Protein AF-A0A2D5ZP55-F1 (afdb_monomer_lite)

Secondary structure (DSSP, 8-state):
-EEEE-SSEEEEE-EEEETTEEEEPPPEEEEESPPTT-EEEEEEGGGTEEEEEEEETTEEEEEEE-TTS-EEEEEEESSPBPSSSPPEEEEEGGGTEEEEEEEBTTS-EEEEEEETTEEEEEEE-S-----------------------------------------------------

Radius of gyration: 28.06 Å; chains: 1; bounding box: 50×62×76 Å

pLDDT: mean 75.46, std 26.63, range [25.95, 97.88]

Structure (mmCIF, N/CA/C/O backbone):
data_AF-A0A2D5ZP55-F1
#
_entry.id   AF-A0A2D5ZP55-F1
#
loop_
_atom_site.group_PDB
_atom_site.id
_atom_site.type_symbol
_atom_site.label_atom_id
_atom_site.label_alt_id
_atom_site.label_comp_id
_atom_site.label_asym_id
_atom_site.label_entity_id
_atom_site.label_seq_id
_atom_site.pdbx_PDB_ins_code
_atom_site.Cartn_x
_atom_site.Cartn_y
_atom_site.Cartn_z
_atom_site.occupancy
_atom_site.B_iso_or_equiv
_atom_site.auth_seq_id
_atom_site.auth_comp_id
_atom_site.auth_asym_id
_atom_site.auth_atom_id
_atom_site.pdbx_PDB_model_num
ATOM 1 N N . MET A 1 1 ? -9.592 3.172 6.483 1.00 88.38 1 MET A N 1
ATOM 2 C CA . MET A 1 1 ? -8.722 4.323 6.167 1.00 88.38 1 MET A CA 1
ATOM 3 C C . MET A 1 1 ? -9.224 4.983 4.899 1.00 88.38 1 MET A C 1
ATOM 5 O O . MET A 1 1 ? -9.638 4.259 4.001 1.00 88.38 1 MET A O 1
ATOM 9 N N . VAL A 1 2 ? -9.192 6.312 4.825 1.00 92.12 2 VAL A N 1
ATOM 10 C CA . VAL A 1 2 ? -9.385 7.059 3.573 1.00 92.12 2 VAL A CA 1
ATOM 11 C C . VAL A 1 2 ? -8.047 7.670 3.190 1.00 92.12 2 VAL A C 1
ATOM 13 O O . VAL A 1 2 ? -7.370 8.221 4.055 1.00 92.12 2 VAL A O 1
ATOM 16 N N . VAL A 1 3 ? -7.670 7.553 1.918 1.00 93.06 3 VAL A N 1
ATOM 17 C CA . VAL A 1 3 ? -6.449 8.158 1.378 1.00 93.06 3 VAL A CA 1
ATOM 18 C C . VAL A 1 3 ? -6.760 9.020 0.172 1.00 93.06 3 VAL A C 1
ATOM 20 O O . VAL A 1 3 ? -7.735 8.780 -0.541 1.00 93.06 3 VAL A O 1
ATOM 23 N N . TRP A 1 4 ? -5.900 9.995 -0.071 1.00 93.69 4 TRP A N 1
ATOM 24 C CA . TRP A 1 4 ? -5.921 10.827 -1.259 1.00 93.69 4 TRP A CA 1
ATOM 25 C C . TRP A 1 4 ? -4.495 11.242 -1.598 1.00 93.69 4 TRP A C 1
ATOM 27 O O . TRP A 1 4 ? -3.661 11.453 -0.718 1.00 93.69 4 TRP A O 1
ATOM 37 N N . GLY A 1 5 ? -4.216 11.345 -2.892 1.00 91.38 5 GLY A N 1
ATOM 38 C CA . GLY A 1 5 ? -2.929 11.803 -3.392 1.00 91.38 5 GLY A CA 1
ATOM 39 C C . GLY A 1 5 ? -3.098 12.984 -4.330 1.00 91.38 5 GLY A C 1
ATOM 40 O O . GLY A 1 5 ? -4.109 13.086 -5.028 1.00 91.38 5 GLY A O 1
ATOM 41 N N . ASN A 1 6 ? -2.103 13.862 -4.360 1.00 90.38 6 ASN A N 1
ATOM 42 C CA . ASN A 1 6 ? -2.076 15.066 -5.199 1.00 90.38 6 ASN A CA 1
ATOM 43 C C . ASN A 1 6 ? -0.986 15.018 -6.290 1.00 90.38 6 ASN A C 1
ATOM 45 O O . ASN A 1 6 ? -0.794 16.004 -6.992 1.00 90.38 6 ASN A O 1
ATOM 49 N N . GLY A 1 7 ? -0.290 13.885 -6.445 1.00 87.38 7 GLY A N 1
ATOM 50 C CA . GLY A 1 7 ? 0.830 13.738 -7.384 1.00 87.38 7 GLY A CA 1
ATOM 51 C C . GLY A 1 7 ? 2.182 14.219 -6.845 1.00 87.38 7 GLY A C 1
ATOM 52 O O . GLY A 1 7 ? 3.158 14.205 -7.583 1.00 87.38 7 GLY A O 1
ATOM 53 N N . SER A 1 8 ? 2.245 14.637 -5.579 1.00 91.12 8 SER A N 1
ATOM 54 C CA . SER A 1 8 ? 3.494 14.858 -4.840 1.00 91.12 8 SER A CA 1
ATOM 55 C C . SER A 1 8 ? 3.520 14.119 -3.505 1.00 91.12 8 SER A C 1
ATOM 57 O O . SER A 1 8 ? 4.585 13.807 -2.990 1.00 91.12 8 SER A O 1
ATOM 59 N N . GLU A 1 9 ? 2.366 13.797 -2.934 1.00 94.88 9 GLU A N 1
ATOM 60 C CA . GLU A 1 9 ? 2.246 13.002 -1.722 1.00 94.88 9 GLU A CA 1
ATOM 61 C C . GLU A 1 9 ? 0.955 12.186 -1.714 1.00 94.88 9 GLU A C 1
ATOM 63 O O . GLU A 1 9 ? -0.037 12.523 -2.368 1.00 94.88 9 GLU A O 1
ATOM 68 N N . LEU A 1 10 ? 0.994 11.093 -0.957 1.00 95.31 10 LEU A N 1
ATOM 69 C CA . LEU A 1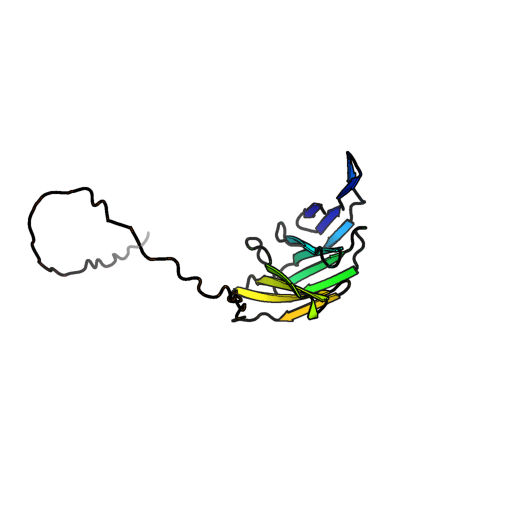 10 ? -0.151 10.298 -0.560 1.00 95.31 10 LEU A CA 1
ATOM 70 C C . LEU A 1 10 ? -0.396 10.541 0.923 1.00 95.31 10 LEU A C 1
ATOM 72 O O . LEU A 1 10 ? 0.447 10.212 1.761 1.00 95.31 10 LEU A O 1
ATOM 76 N N . SER A 1 11 ? -1.565 11.074 1.237 1.00 95.56 11 SER A N 1
ATOM 77 C CA . SER A 1 11 ? -1.994 11.385 2.595 1.00 95.56 11 SER A CA 1
ATOM 78 C C . SER A 1 11 ? -3.246 10.584 2.942 1.00 95.56 11 SER A C 1
ATOM 80 O O . SER A 1 11 ? -3.968 10.110 2.061 1.00 95.56 11 SER A O 1
ATOM 82 N N . GLY A 1 12 ? -3.500 10.383 4.230 1.00 94.69 12 GLY A N 1
ATOM 83 C CA . GLY A 1 12 ? -4.674 9.645 4.673 1.00 94.69 12 GLY A CA 1
ATOM 84 C C . GLY A 1 12 ? -5.068 9.908 6.114 1.00 94.69 12 GLY A C 1
ATOM 85 O O . GLY A 1 12 ? -4.268 10.373 6.924 1.00 94.69 12 GLY A O 1
ATOM 86 N N . SER A 1 13 ? -6.315 9.559 6.419 1.00 93.75 13 SER A N 1
ATOM 87 C CA . SER A 1 13 ? -6.894 9.621 7.760 1.00 93.75 13 SER A CA 1
ATOM 88 C C . SER A 1 13 ? -7.591 8.309 8.098 1.00 93.75 13 SER A C 1
ATOM 90 O O . SER A 1 13 ? -8.290 7.699 7.274 1.00 93.75 13 SER A O 1
ATOM 92 N N . MET A 1 14 ? -7.428 7.874 9.345 1.00 92.06 14 MET A N 1
ATOM 93 C CA . MET A 1 14 ? -8.186 6.752 9.882 1.00 92.06 14 MET A CA 1
ATOM 94 C C . MET A 1 14 ? -9.616 7.188 10.180 1.00 92.06 14 MET A C 1
ATOM 96 O O . MET A 1 14 ? -9.845 8.236 10.773 1.00 92.06 14 MET A O 1
ATOM 100 N N . LEU A 1 15 ? -10.577 6.372 9.754 1.00 91.06 15 LEU A N 1
ATOM 101 C CA . LEU A 1 15 ? -11.976 6.530 10.126 1.00 91.06 15 LEU A CA 1
ATOM 102 C C . LEU A 1 15 ? -12.282 5.477 11.181 1.00 91.06 15 LEU A C 1
ATOM 104 O O . LEU A 1 15 ? -12.164 4.282 10.902 1.00 91.06 15 LEU A O 1
ATOM 108 N N . LEU A 1 16 ? -12.636 5.927 12.378 1.00 87.31 16 LEU A N 1
ATOM 109 C CA . LEU A 1 16 ? -13.015 5.077 13.497 1.00 87.31 16 LEU A CA 1
ATOM 110 C C . LEU A 1 16 ? -14.526 5.170 13.671 1.00 87.31 16 LEU A C 1
ATOM 112 O O . LEU A 1 16 ? -15.075 6.251 13.880 1.00 87.31 16 LEU A O 1
ATOM 116 N N . PHE A 1 17 ? -15.205 4.035 13.557 1.00 87.25 17 PHE A N 1
ATOM 117 C CA . PHE A 1 17 ? -16.637 3.972 13.805 1.00 87.25 17 PHE A CA 1
ATOM 118 C C . PHE A 1 17 ? -16.877 3.871 15.313 1.00 87.25 17 PHE A C 1
ATOM 120 O O . PHE A 1 17 ? -16.330 2.983 15.965 1.00 87.25 17 PHE A O 1
ATOM 127 N N . SER A 1 18 ? -17.676 4.781 15.868 1.00 85.12 18 SER A N 1
ATOM 128 C CA . SER A 1 18 ? -18.016 4.804 17.291 1.00 85.12 18 SER A CA 1
ATOM 129 C C . SER A 1 18 ? -19.522 4.963 17.448 1.00 85.12 18 SER A C 1
ATOM 131 O O . SER A 1 18 ? -20.062 6.052 17.253 1.00 85.12 18 SER A O 1
ATOM 133 N N . GLY A 1 19 ? -20.203 3.857 17.766 1.00 85.00 19 GLY A N 1
ATOM 134 C CA . GLY A 1 19 ? -21.648 3.814 17.991 1.00 85.00 19 GLY A CA 1
ATOM 135 C C . GLY A 1 19 ? -22.457 4.306 16.788 1.00 85.00 19 GLY A C 1
ATOM 136 O O . GLY A 1 19 ? -22.744 3.540 15.875 1.00 85.00 19 GLY A O 1
ATOM 137 N N . THR A 1 20 ? -22.842 5.582 16.811 1.00 88.12 20 THR A N 1
ATOM 138 C CA . THR A 1 20 ? -23.680 6.239 15.796 1.00 88.12 20 THR A CA 1
ATOM 139 C C . THR A 1 20 ? -22.911 7.190 14.874 1.00 88.12 20 THR A C 1
ATOM 141 O O . THR A 1 20 ? -23.518 7.794 13.991 1.00 88.12 20 THR A O 1
ATOM 144 N N . GLY A 1 21 ? -21.597 7.350 15.059 1.00 91.00 21 GLY A N 1
ATOM 145 C CA . GLY A 1 21 ? -20.795 8.335 14.336 1.00 91.00 21 GLY A CA 1
ATOM 146 C C . GLY A 1 21 ? -19.480 7.797 13.780 1.00 91.00 21 GLY A C 1
ATOM 147 O O . GLY A 1 21 ? -19.020 6.703 14.109 1.00 91.00 21 GLY A O 1
ATOM 148 N N . VAL A 1 22 ? -18.855 8.621 12.939 1.00 91.88 22 VAL A N 1
ATOM 149 C CA . VAL A 1 22 ? -17.506 8.399 12.412 1.00 91.88 22 VAL A CA 1
ATOM 150 C C . VAL A 1 22 ? -16.585 9.457 13.003 1.00 91.88 22 VAL A C 1
ATOM 152 O O . VAL A 1 22 ? -16.788 10.651 12.794 1.00 91.88 22 VAL A O 1
ATOM 155 N N . GLN A 1 23 ? -15.563 9.019 13.729 1.00 91.50 23 GLN A N 1
ATOM 156 C CA . GLN A 1 23 ? -14.460 9.869 14.153 1.00 91.50 23 GLN A CA 1
ATOM 157 C C . GLN A 1 23 ? -13.363 9.833 13.092 1.00 91.50 23 GLN A C 1
ATOM 159 O O . GLN A 1 23 ? -12.938 8.762 12.652 1.00 91.50 23 GLN A O 1
ATOM 164 N N . VAL A 1 24 ? -12.907 11.014 12.679 1.00 91.88 24 VAL A N 1
ATOM 165 C CA . VAL A 1 24 ? -11.802 11.170 11.732 1.00 91.88 24 VAL A CA 1
ATOM 166 C C . VAL A 1 24 ? -10.527 11.406 12.534 1.00 91.88 24 VAL A C 1
ATOM 168 O O . VAL A 1 24 ? -10.424 12.382 13.273 1.00 91.88 24 VAL A O 1
ATOM 171 N N . GLY A 1 25 ? -9.570 10.490 12.412 1.00 90.06 25 GLY A N 1
ATOM 172 C CA . GLY A 1 25 ? -8.237 10.640 12.984 1.00 90.06 25 GLY A CA 1
ATOM 173 C C . GLY A 1 25 ? -7.422 11.730 12.277 1.00 90.06 25 GLY A C 1
ATOM 174 O O . GLY A 1 25 ? -7.814 12.207 11.206 1.00 90.06 25 GLY A O 1
ATOM 175 N N . PRO A 1 26 ? -6.265 12.116 12.841 1.00 91.62 26 PRO A N 1
ATOM 176 C CA . PRO A 1 26 ? -5.408 13.123 12.230 1.00 91.62 26 PRO A CA 1
ATOM 177 C C . PRO A 1 26 ? -4.984 12.700 10.821 1.00 91.62 26 PRO A C 1
ATOM 179 O O . PRO A 1 26 ? -4.699 11.527 10.568 1.00 91.62 26 PRO A O 1
ATOM 182 N N . THR A 1 27 ? -4.923 13.673 9.914 1.00 93.75 27 THR A N 1
ATOM 183 C CA . THR A 1 27 ? -4.331 13.482 8.588 1.00 93.75 27 THR A CA 1
ATOM 184 C C . THR A 1 27 ? -2.841 13.236 8.729 1.00 93.75 27 THR A C 1
ATOM 186 O O . THR A 1 27 ? -2.138 13.991 9.401 1.00 93.75 27 THR A O 1
ATOM 189 N N . ARG A 1 28 ? -2.349 12.197 8.058 1.00 92.94 28 ARG A N 1
ATOM 190 C CA . ARG A 1 28 ? -0.932 11.849 8.022 1.00 92.94 28 ARG A CA 1
ATOM 191 C C . ARG A 1 28 ? -0.467 11.708 6.590 1.00 92.94 28 ARG A C 1
ATOM 193 O O . ARG A 1 28 ? -1.167 11.140 5.753 1.00 92.94 28 ARG A O 1
ATOM 200 N N . ARG A 1 29 ? 0.748 12.186 6.339 1.00 94.88 29 ARG A N 1
ATOM 201 C CA . ARG A 1 29 ? 1.476 11.891 5.110 1.00 94.88 29 ARG A CA 1
ATOM 202 C C . ARG A 1 29 ? 1.998 10.461 5.196 1.00 94.88 29 ARG A C 1
ATOM 204 O O . ARG A 1 29 ? 2.716 10.127 6.135 1.00 94.88 29 ARG A O 1
ATOM 211 N N . LEU A 1 30 ? 1.620 9.637 4.228 1.00 95.31 30 LEU A N 1
ATOM 212 C CA . LEU A 1 30 ? 1.979 8.223 4.163 1.00 95.31 30 LEU A CA 1
ATOM 213 C C . LEU A 1 30 ? 3.218 8.023 3.290 1.00 95.31 30 LEU A C 1
ATOM 215 O O . LEU A 1 30 ? 4.178 7.403 3.728 1.00 95.31 30 LEU A O 1
ATOM 219 N N . ILE A 1 31 ? 3.202 8.560 2.068 1.00 95.44 31 ILE A N 1
ATOM 220 C CA . ILE A 1 31 ? 4.268 8.387 1.069 1.00 95.44 31 ILE A CA 1
ATOM 221 C C . ILE A 1 31 ? 4.487 9.728 0.356 1.00 95.44 31 ILE A C 1
ATOM 223 O O . ILE A 1 31 ? 3.512 10.419 0.062 1.00 95.44 31 ILE A O 1
ATOM 227 N N . SER A 1 32 ? 5.738 10.109 0.089 1.00 94.38 32 SER A N 1
ATOM 228 C CA . SER A 1 32 ? 6.083 11.287 -0.721 1.00 94.38 32 SER A CA 1
ATOM 229 C C . SER A 1 32 ? 6.466 10.906 -2.150 1.00 94.38 32 SER A C 1
ATOM 231 O O . SER A 1 32 ? 6.726 9.744 -2.449 1.00 94.38 32 SER A O 1
ATOM 233 N N . ASP A 1 33 ? 6.493 11.908 -3.024 1.00 93.44 33 ASP A N 1
ATOM 234 C CA . ASP A 1 33 ? 6.986 11.848 -4.401 1.00 93.44 33 ASP A CA 1
ATOM 235 C C . ASP A 1 33 ? 6.269 10.790 -5.248 1.00 93.44 33 ASP A C 1
ATOM 237 O O . ASP A 1 33 ? 6.869 10.090 -6.060 1.00 93.44 33 ASP A O 1
ATOM 241 N N . ILE A 1 34 ? 4.959 10.660 -5.030 1.00 93.38 34 ILE A N 1
ATOM 242 C CA . ILE A 1 34 ? 4.153 9.642 -5.693 1.00 93.38 34 ILE A CA 1
ATOM 243 C C . ILE A 1 34 ? 3.655 10.080 -7.064 1.00 93.38 34 ILE A C 1
ATOM 245 O O . ILE A 1 34 ? 3.240 11.219 -7.276 1.00 93.38 34 ILE A O 1
ATOM 249 N N . ASP A 1 35 ? 3.538 9.116 -7.965 1.00 92.44 35 ASP A N 1
ATOM 250 C CA . ASP A 1 35 ? 2.860 9.330 -9.230 1.00 92.44 35 ASP A CA 1
ATOM 251 C C . ASP A 1 35 ? 1.347 9.424 -8.999 1.00 92.44 35 ASP A C 1
ATOM 253 O O . ASP A 1 35 ? 0.720 8.579 -8.346 1.00 92.44 35 ASP A O 1
ATOM 257 N N . GLN A 1 36 ? 0.729 10.454 -9.574 1.00 88.06 36 GLN A N 1
ATOM 258 C CA . GLN A 1 36 ? -0.684 10.735 -9.352 1.00 88.06 36 GLN A CA 1
ATOM 259 C C . GLN A 1 36 ? -1.568 9.535 -9.725 1.00 88.06 36 GLN A C 1
ATOM 261 O O . GLN A 1 36 ? -1.417 8.935 -10.790 1.00 88.06 36 GLN A O 1
ATOM 266 N N . TYR A 1 37 ? -2.518 9.200 -8.847 1.00 86.19 37 TYR A N 1
ATOM 267 C CA . TYR A 1 37 ? -3.505 8.123 -9.022 1.00 86.19 37 TYR A CA 1
ATOM 268 C C . TYR A 1 37 ? -2.949 6.694 -9.128 1.00 86.19 37 TYR A C 1
ATOM 270 O O . TYR A 1 37 ? -3.706 5.786 -9.472 1.00 86.19 37 TYR A O 1
ATOM 278 N N . HIS A 1 38 ? -1.674 6.465 -8.814 1.00 92.06 38 HIS A N 1
ATOM 279 C CA . HIS A 1 38 ? -1.070 5.132 -8.820 1.00 92.06 38 HIS A CA 1
ATOM 280 C C . HIS A 1 38 ? -0.879 4.619 -7.395 1.00 92.06 38 HIS A C 1
ATOM 282 O O . HIS A 1 38 ? 0.251 4.467 -6.944 1.00 92.06 38 HIS A O 1
ATOM 288 N N . TYR A 1 39 ? -1.975 4.348 -6.683 1.00 93.94 39 TYR A N 1
ATOM 289 C CA . TYR A 1 39 ? -1.907 3.796 -5.332 1.00 93.94 39 TYR A CA 1
ATOM 290 C C . TYR A 1 39 ? -3.030 2.802 -5.032 1.00 93.94 39 TYR A C 1
ATOM 292 O O . TYR A 1 39 ? -4.126 2.880 -5.587 1.00 93.94 39 TYR A O 1
ATOM 300 N N . HIS A 1 40 ? -2.754 1.893 -4.099 1.00 94.62 40 HIS A N 1
ATOM 301 C CA . HIS A 1 40 ? -3.699 0.927 -3.548 1.00 94.62 40 HIS A CA 1
ATOM 302 C C . HIS A 1 40 ? -3.660 0.971 -2.026 1.00 94.62 40 HIS A C 1
ATOM 304 O O . HIS A 1 40 ? -2.598 1.145 -1.431 1.00 94.62 40 HIS A O 1
ATOM 310 N N . VAL A 1 41 ? -4.821 0.775 -1.401 1.00 94.50 41 VAL A N 1
ATOM 311 C CA . VAL A 1 41 ? -4.956 0.671 0.056 1.00 94.50 41 VAL A CA 1
ATOM 312 C C . VAL A 1 41 ? -5.748 -0.570 0.394 1.00 94.50 41 VAL A C 1
ATOM 314 O O . VAL A 1 41 ? -6.836 -0.789 -0.137 1.00 94.50 41 VAL A O 1
ATOM 317 N N . ILE A 1 42 ? -5.187 -1.383 1.277 1.00 95.62 42 ILE A N 1
ATOM 318 C CA . ILE A 1 42 ? -5.721 -2.681 1.661 1.00 95.62 42 ILE A CA 1
ATOM 319 C C . ILE A 1 42 ? -5.765 -2.744 3.183 1.00 95.62 42 ILE A C 1
ATOM 321 O O . ILE A 1 42 ? -4.806 -2.380 3.856 1.00 95.62 42 ILE A O 1
ATOM 325 N N . TRP A 1 43 ? -6.877 -3.219 3.732 1.00 95.12 43 TRP A N 1
ATOM 326 C CA . TRP A 1 43 ? -6.962 -3.574 5.143 1.00 95.12 43 TRP A CA 1
ATOM 327 C C . TRP A 1 43 ? -6.595 -5.050 5.322 1.00 95.12 43 TRP A C 1
ATOM 329 O O . TRP A 1 43 ? -7.210 -5.920 4.708 1.00 95.12 43 TRP A O 1
ATOM 339 N N . LEU A 1 44 ? -5.589 -5.320 6.147 1.00 96.94 44 LEU A N 1
ATOM 340 C CA . LEU A 1 44 ? -5.095 -6.646 6.500 1.00 96.94 44 LEU A CA 1
ATOM 341 C C . LEU A 1 44 ? -5.681 -7.021 7.864 1.00 96.94 44 LEU A C 1
ATOM 343 O O . LEU A 1 44 ? -5.151 -6.630 8.904 1.00 96.94 44 LEU A O 1
ATOM 347 N N . ALA A 1 45 ? -6.822 -7.715 7.855 1.00 95.38 45 ALA A N 1
ATOM 348 C CA . ALA A 1 45 ? -7.649 -7.901 9.046 1.00 95.38 45 ALA A CA 1
ATOM 349 C C . ALA A 1 45 ? -6.962 -8.739 10.133 1.00 95.38 45 ALA A C 1
ATOM 351 O O . ALA A 1 45 ? -7.018 -8.370 11.300 1.00 95.38 45 ALA A O 1
ATOM 352 N N . GLU A 1 46 ? -6.265 -9.802 9.742 1.00 97.44 46 GLU A N 1
ATOM 353 C CA . GLU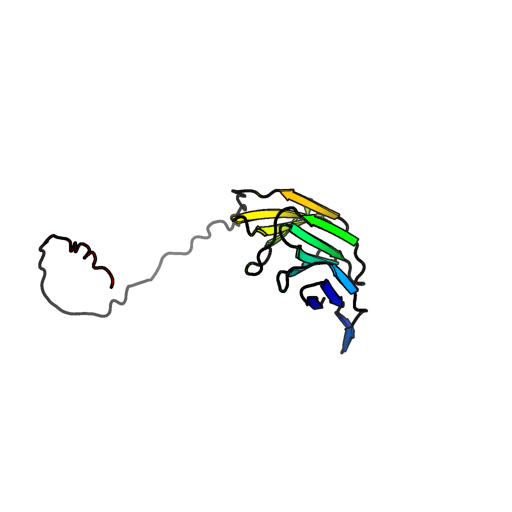 A 1 46 ? -5.633 -10.777 10.633 1.00 97.44 46 GLU A CA 1
ATOM 354 C C . GLU A 1 46 ? -4.472 -10.195 11.452 1.00 97.44 46 GLU A C 1
ATOM 356 O O . GLU A 1 46 ? -4.182 -10.697 12.532 1.00 97.44 46 GLU A O 1
ATOM 361 N N . ILE A 1 47 ? -3.846 -9.111 10.979 1.00 96.94 47 ILE A N 1
ATOM 362 C CA . ILE A 1 47 ? -2.811 -8.366 11.722 1.00 96.94 47 ILE A CA 1
ATOM 363 C C . ILE A 1 47 ? -3.272 -6.959 12.124 1.00 96.94 47 ILE A C 1
ATOM 365 O O . ILE A 1 47 ? -2.506 -6.181 12.685 1.00 96.94 47 ILE A O 1
ATOM 369 N N . GLU A 1 48 ? -4.524 -6.612 11.826 1.00 95.06 48 GLU A N 1
ATOM 370 C CA . GLU A 1 48 ? -5.119 -5.305 12.100 1.00 95.06 48 GLU A CA 1
ATOM 371 C C . GLU A 1 48 ? -4.269 -4.125 11.595 1.00 95.06 48 GLU A C 1
ATOM 373 O O . GLU A 1 48 ? -4.030 -3.150 12.316 1.00 95.06 48 GLU A O 1
ATOM 378 N N . ARG A 1 49 ? -3.792 -4.219 10.349 1.00 96.00 49 ARG A N 1
ATOM 379 C CA . 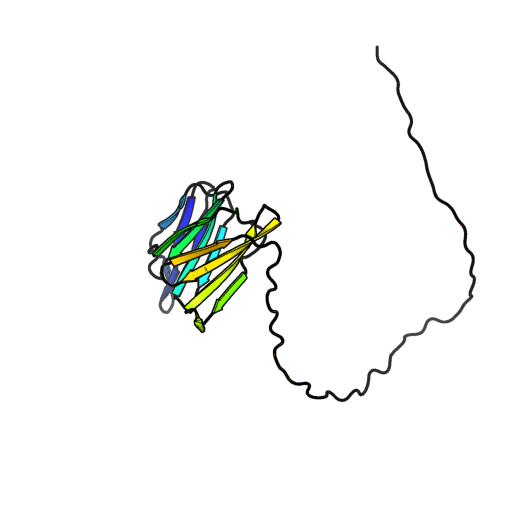ARG A 1 49 ? -2.971 -3.183 9.705 1.00 96.00 49 ARG A CA 1
ATOM 380 C C . ARG A 1 49 ? -3.590 -2.699 8.405 1.00 96.00 49 ARG A C 1
ATOM 382 O O . ARG A 1 49 ? -4.227 -3.465 7.687 1.00 96.00 49 ARG A O 1
ATOM 389 N N . TYR A 1 50 ? -3.347 -1.443 8.050 1.00 95.56 50 TYR A N 1
ATOM 390 C CA . TYR A 1 50 ? -3.505 -0.996 6.672 1.00 95.56 50 TYR A CA 1
ATOM 391 C C . TYR A 1 50 ? -2.180 -1.153 5.931 1.00 95.56 50 TYR A C 1
ATOM 393 O O . TYR A 1 50 ? -1.117 -0.828 6.453 1.00 95.56 50 TYR A O 1
ATOM 401 N N . PHE A 1 51 ? -2.258 -1.619 4.694 1.00 97.12 51 PHE A N 1
ATOM 402 C CA . PHE A 1 51 ? -1.150 -1.704 3.762 1.00 97.12 51 PHE A CA 1
ATOM 403 C C . PHE A 1 51 ? -1.435 -0.778 2.584 1.00 97.12 51 PHE A C 1
ATOM 405 O O . PHE A 1 51 ? -2.474 -0.880 1.929 1.00 97.12 51 PHE A O 1
ATOM 412 N N . VAL A 1 52 ? -0.524 0.154 2.345 1.00 96.56 52 VAL A N 1
ATOM 413 C CA . VAL A 1 52 ? -0.593 1.149 1.279 1.00 96.56 52 VAL A CA 1
ATOM 414 C C . VAL A 1 52 ? 0.575 0.903 0.350 1.00 96.56 52 VAL A C 1
ATOM 416 O O . VAL A 1 52 ? 1.691 0.679 0.808 1.00 96.56 52 VAL A O 1
ATOM 419 N N . MET A 1 53 ? 0.321 0.967 -0.949 1.00 95.81 53 MET A N 1
ATOM 420 C CA . MET A 1 53 ? 1.352 0.865 -1.970 1.00 95.81 53 MET A CA 1
ATOM 421 C C . MET A 1 53 ? 1.124 1.954 -3.009 1.00 95.81 53 MET A C 1
ATOM 423 O O . MET A 1 53 ? -0.006 2.114 -3.466 1.00 95.81 53 MET A O 1
ATOM 427 N N . SER A 1 54 ? 2.168 2.688 -3.379 1.00 95.56 54 SER A N 1
ATOM 428 C CA . SER A 1 54 ? 2.112 3.760 -4.374 1.00 95.56 54 SER A CA 1
ATOM 429 C C . SER A 1 54 ? 3.268 3.663 -5.360 1.00 95.56 54 SER A C 1
ATOM 431 O O . SER A 1 54 ? 4.347 3.209 -4.995 1.00 95.56 54 SER A O 1
ATOM 433 N N . ARG A 1 55 ? 3.070 4.093 -6.609 1.00 94.50 55 ARG A N 1
ATOM 434 C CA . ARG A 1 55 ? 4.168 4.221 -7.575 1.00 94.50 55 ARG A CA 1
ATOM 435 C C . ARG A 1 55 ? 4.978 5.479 -7.273 1.00 94.50 55 ARG A C 1
ATOM 437 O O . ARG A 1 55 ? 4.392 6.511 -6.948 1.00 94.50 55 ARG A O 1
ATOM 444 N N . GLN A 1 56 ? 6.291 5.376 -7.437 1.00 93.81 56 GLN A N 1
ATOM 445 C CA . GLN A 1 56 ? 7.238 6.487 -7.399 1.00 93.81 56 GLN A CA 1
ATOM 446 C C . GLN A 1 56 ? 8.193 6.320 -8.588 1.00 93.81 56 GLN A C 1
ATOM 448 O O . GLN A 1 56 ? 9.154 5.555 -8.533 1.00 93.81 56 GLN A O 1
ATOM 453 N N . GLY A 1 57 ? 7.885 6.951 -9.724 1.00 91.62 57 GLY A N 1
ATOM 454 C CA . GLY A 1 57 ? 8.627 6.754 -10.971 1.00 91.62 57 GLY A CA 1
ATOM 455 C C . GLY A 1 57 ? 8.728 5.276 -11.384 1.00 91.62 57 GLY A C 1
ATOM 456 O O . GLY A 1 57 ? 7.727 4.635 -11.712 1.00 91.62 57 GLY A O 1
ATOM 457 N N . PHE A 1 58 ? 9.950 4.731 -11.373 1.00 92.81 58 PHE A N 1
ATOM 458 C CA . PHE A 1 58 ? 10.242 3.335 -11.736 1.00 92.81 58 PHE A CA 1
ATOM 459 C C . PHE A 1 58 ? 10.262 2.363 -10.545 1.00 92.81 58 PHE A C 1
ATOM 461 O O . PHE A 1 58 ? 10.624 1.203 -10.720 1.00 92.81 58 PHE A O 1
ATOM 468 N N . SER A 1 59 ? 9.864 2.801 -9.353 1.00 93.69 59 SER A N 1
ATOM 469 C CA . SER A 1 59 ? 9.737 1.965 -8.159 1.00 93.69 59 SER A CA 1
ATOM 470 C C . SER A 1 59 ? 8.311 2.011 -7.600 1.00 93.69 59 SER A C 1
ATOM 472 O O . SER A 1 59 ? 7.396 2.645 -8.142 1.00 93.69 59 SER A O 1
ATOM 474 N N . SER A 1 60 ? 8.075 1.267 -6.524 1.00 94.94 60 SER A N 1
ATOM 475 C CA . SER A 1 60 ? 6.888 1.436 -5.687 1.00 94.94 60 SER A CA 1
ATOM 476 C C . SER A 1 60 ? 7.280 1.582 -4.237 1.00 94.94 60 SER A C 1
ATOM 478 O O . SER A 1 60 ? 8.151 0.874 -3.759 1.00 94.94 60 SER A O 1
ATOM 480 N N . GLU A 1 61 ? 6.592 2.456 -3.529 1.00 96.44 61 GLU A N 1
ATOM 481 C CA . GLU A 1 61 ? 6.723 2.605 -2.091 1.00 96.44 61 GLU A CA 1
ATOM 482 C C . GLU A 1 61 ? 5.574 1.907 -1.392 1.00 96.44 61 GLU A C 1
ATOM 484 O O . GLU A 1 61 ? 4.433 1.919 -1.860 1.00 96.44 61 GLU A O 1
ATOM 489 N N . THR A 1 62 ? 5.880 1.303 -0.252 1.00 97.06 62 THR A N 1
ATOM 490 C CA . THR A 1 62 ? 4.896 0.639 0.595 1.00 97.06 62 THR A CA 1
ATOM 491 C C . THR A 1 62 ? 4.965 1.141 2.017 1.00 97.06 62 THR A C 1
ATOM 493 O O . THR A 1 62 ? 6.041 1.432 2.536 1.00 97.06 62 THR A O 1
ATOM 496 N N . VAL A 1 63 ? 3.802 1.203 2.656 1.00 97.44 63 VAL A N 1
ATOM 497 C CA . VAL A 1 63 ? 3.639 1.568 4.059 1.00 97.44 63 VAL A CA 1
ATOM 498 C C . VAL A 1 63 ? 2.665 0.601 4.705 1.00 97.44 63 VAL A C 1
ATOM 500 O O . VAL A 1 63 ? 1.574 0.357 4.193 1.00 97.44 63 VAL A O 1
ATOM 503 N N . LEU A 1 64 ? 3.060 0.078 5.856 1.00 97.62 64 LEU A N 1
ATOM 504 C CA . LEU A 1 64 ? 2.219 -0.672 6.766 1.00 97.62 64 LEU A CA 1
ATOM 505 C C . LEU A 1 64 ? 1.991 0.190 8.001 1.00 97.62 64 LEU A C 1
ATOM 507 O O . LEU A 1 64 ? 2.956 0.634 8.624 1.00 97.62 64 LEU A O 1
ATOM 511 N N . GLY A 1 65 ? 0.738 0.418 8.369 1.00 95.50 65 GLY A N 1
ATOM 512 C CA . GLY A 1 65 ? 0.418 1.125 9.601 1.00 95.50 65 GLY A CA 1
ATOM 513 C C . GLY A 1 65 ? -0.739 0.506 10.361 1.00 95.50 65 GLY A C 1
ATOM 514 O O . GLY A 1 65 ? -1.429 -0.389 9.872 1.00 95.50 65 GLY A O 1
ATOM 515 N N . ASP A 1 66 ? -0.902 0.943 11.600 1.00 93.31 66 ASP A N 1
ATOM 516 C CA . ASP A 1 66 ? -1.848 0.366 12.549 1.00 93.31 66 ASP A CA 1
ATOM 517 C C . ASP A 1 66 ? -3.215 1.067 12.570 1.00 93.31 66 ASP A C 1
ATOM 519 O O . ASP A 1 66 ? -3.525 1.951 11.770 1.00 93.31 66 ASP A O 1
ATOM 523 N N . ARG A 1 67 ? -4.078 0.655 13.505 1.00 90.50 67 ARG A N 1
ATOM 524 C CA . ARG A 1 67 ? -5.413 1.243 13.690 1.00 90.50 67 ARG A CA 1
ATOM 525 C C . ARG A 1 67 ? -5.382 2.704 14.135 1.00 90.50 67 ARG A C 1
ATOM 527 O O . ARG A 1 67 ? -6.370 3.410 13.942 1.00 90.50 67 ARG A O 1
ATOM 534 N N . GLN A 1 68 ? -4.280 3.145 14.728 1.00 88.75 68 GLN A N 1
ATOM 535 C CA . GLN A 1 68 ? -4.073 4.497 15.233 1.00 88.75 68 GLN A CA 1
ATOM 536 C C . GLN A 1 68 ? -3.493 5.429 14.155 1.00 88.75 68 GLN A C 1
ATOM 538 O O . GLN A 1 68 ? -3.434 6.643 14.358 1.00 88.75 68 GLN A O 1
ATOM 543 N N . GLY A 1 69 ? -3.126 4.888 12.988 1.00 87.75 69 GLY A N 1
ATOM 544 C CA . GLY A 1 69 ? -2.499 5.647 11.910 1.00 87.75 69 GLY A CA 1
ATOM 545 C C . GLY A 1 69 ? -0.981 5.759 12.054 1.00 87.75 69 GLY A C 1
ATOM 546 O O . GLY A 1 69 ? -0.371 6.540 11.326 1.00 87.75 69 GLY A O 1
ATOM 547 N N . GLU A 1 70 ? -0.364 5.031 12.986 1.00 91.94 70 GLU A N 1
ATOM 548 C CA . GLU A 1 70 ? 1.090 5.008 13.114 1.00 91.94 70 GLU A CA 1
ATOM 549 C C . GLU A 1 70 ? 1.701 4.059 12.088 1.00 91.94 70 GLU A C 1
ATOM 551 O O . GLU A 1 70 ? 1.221 2.943 11.870 1.00 91.94 70 GLU A O 1
ATOM 556 N N . ILE A 1 71 ? 2.788 4.507 11.460 1.00 95.06 71 ILE A N 1
ATOM 557 C CA . ILE A 1 71 ? 3.539 3.708 10.496 1.00 95.06 71 ILE A CA 1
ATOM 558 C C . ILE A 1 71 ? 4.399 2.709 11.268 1.00 95.06 71 ILE A C 1
ATOM 560 O O . ILE A 1 71 ? 5.231 3.086 12.090 1.00 95.06 71 ILE A O 1
ATOM 564 N N . ARG A 1 72 ? 4.198 1.426 10.979 1.00 96.69 72 ARG A N 1
ATOM 565 C CA . ARG A 1 72 ? 4.932 0.3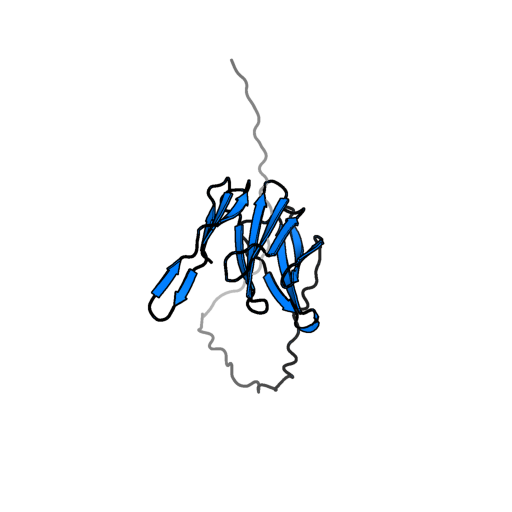05 11.574 1.00 96.69 72 ARG A CA 1
ATOM 566 C C . ARG A 1 72 ? 6.092 -0.147 10.704 1.00 96.69 72 ARG A C 1
ATOM 568 O O . ARG A 1 72 ? 7.155 -0.462 11.221 1.00 96.69 72 ARG A O 1
ATOM 575 N N . ALA A 1 73 ? 5.902 -0.136 9.389 1.00 97.31 73 ALA A N 1
ATOM 576 C CA . ALA A 1 73 ? 6.953 -0.452 8.435 1.00 97.31 73 ALA A CA 1
ATOM 577 C C . ALA A 1 73 ? 6.768 0.332 7.139 1.00 97.31 73 ALA A C 1
ATOM 579 O O . ALA A 1 73 ? 5.647 0.650 6.741 1.00 97.31 73 ALA A O 1
ATOM 580 N N . SER A 1 74 ? 7.870 0.587 6.447 1.00 96.81 74 SER A N 1
ATOM 581 C CA . SER A 1 74 ? 7.866 1.082 5.076 1.00 96.81 74 SER A CA 1
ATOM 582 C C . SER A 1 74 ? 8.957 0.397 4.267 1.00 96.81 74 SER A C 1
ATOM 584 O O . SER A 1 74 ? 9.942 -0.104 4.822 1.00 96.81 74 SER A O 1
ATOM 586 N N . ARG A 1 75 ? 8.763 0.316 2.951 1.00 96.06 75 ARG A N 1
ATOM 587 C CA . ARG A 1 75 ? 9.752 -0.276 2.050 1.00 96.06 75 ARG A CA 1
ATOM 588 C C . ARG A 1 75 ? 9.577 0.200 0.610 1.00 96.06 75 ARG A C 1
ATOM 590 O O . ARG A 1 75 ? 8.480 0.101 0.059 1.00 96.06 75 ARG A O 1
ATOM 597 N N . SER A 1 76 ? 10.709 0.547 0.002 1.00 95.31 76 SER A N 1
ATOM 598 C CA . SER A 1 76 ? 10.852 0.720 -1.441 1.00 95.31 76 SER A CA 1
ATOM 599 C C . SER A 1 76 ? 10.956 -0.628 -2.153 1.00 95.31 76 SER A C 1
ATOM 601 O O . SER A 1 76 ? 11.672 -1.533 -1.710 1.00 95.31 76 SER A O 1
ATOM 603 N N . LEU A 1 77 ? 10.241 -0.765 -3.262 1.00 93.56 77 LEU A N 1
ATOM 604 C CA . LEU A 1 77 ? 10.156 -1.953 -4.100 1.00 93.56 77 LEU A CA 1
ATOM 605 C C . LEU A 1 77 ? 10.678 -1.633 -5.503 1.00 93.56 77 LEU A C 1
ATOM 607 O O . LEU A 1 77 ? 10.309 -0.609 -6.078 1.00 93.56 77 LEU A O 1
ATOM 611 N N . PRO A 1 78 ? 11.471 -2.527 -6.115 1.00 92.00 78 PRO A N 1
ATOM 612 C CA . PRO A 1 78 ? 12.159 -2.239 -7.373 1.00 92.00 78 PRO A CA 1
ATOM 613 C C . PRO A 1 78 ? 11.240 -2.236 -8.602 1.00 92.00 78 PRO A C 1
ATOM 615 O O . PRO A 1 78 ? 11.707 -1.955 -9.703 1.00 92.00 78 PRO A O 1
ATOM 618 N N . HIS A 1 79 ? 9.963 -2.603 -8.454 1.00 91.50 79 HIS A N 1
ATOM 619 C CA . HIS A 1 79 ? 9.039 -2.709 -9.578 1.00 91.50 79 HIS A CA 1
ATOM 620 C C . HIS A 1 79 ? 7.817 -1.816 -9.387 1.00 91.50 79 HIS A C 1
ATOM 622 O O . HIS A 1 79 ? 7.121 -1.950 -8.373 1.00 91.50 79 HIS A O 1
ATOM 628 N N . PRO A 1 80 ? 7.525 -0.948 -10.370 1.00 92.25 80 PRO A N 1
ATOM 629 C CA . PRO A 1 80 ? 6.437 0.003 -10.280 1.00 92.25 80 PRO A CA 1
ATOM 630 C C . PRO A 1 80 ? 5.095 -0.711 -10.457 1.00 92.25 80 PRO A C 1
ATOM 632 O O . PRO A 1 80 ? 4.897 -1.460 -11.419 1.00 92.25 80 PRO A O 1
ATOM 635 N N . LEU A 1 81 ? 4.166 -0.463 -9.538 1.00 92.19 81 LEU A N 1
ATOM 636 C CA . LEU A 1 81 ? 2.793 -0.935 -9.624 1.00 92.19 81 LEU A CA 1
ATOM 637 C C . LEU A 1 81 ? 2.061 -0.281 -10.799 1.00 92.19 81 LEU A C 1
ATOM 639 O O . LEU A 1 81 ? 2.365 0.846 -11.208 1.00 92.19 81 LEU A O 1
ATOM 643 N N . ILE A 1 82 ? 1.046 -0.977 -11.301 1.00 91.62 82 ILE A N 1
ATOM 644 C CA . ILE A 1 82 ? 0.111 -0.434 -12.290 1.00 91.62 82 ILE A CA 1
ATOM 645 C C . ILE A 1 82 ? -1.175 0.040 -11.610 1.00 91.62 82 ILE A C 1
ATOM 647 O O . ILE A 1 82 ? -1.602 -0.508 -10.589 1.00 91.62 82 ILE A O 1
ATOM 651 N N . ARG A 1 83 ? -1.806 1.071 -12.171 1.00 88.94 83 ARG A N 1
ATOM 652 C CA . ARG A 1 83 ? -3.013 1.676 -11.593 1.00 88.94 83 ARG A CA 1
ATOM 653 C C . ARG A 1 83 ? -4.234 0.771 -11.744 1.00 88.94 83 ARG A C 1
ATOM 655 O O . ARG A 1 83 ? -5.106 0.743 -10.883 1.00 88.94 83 ARG A O 1
ATOM 662 N N . GLU A 1 84 ? -4.305 0.059 -12.857 1.00 85.50 84 GLU A N 1
ATOM 663 C CA . GLU A 1 84 ? -5.509 -0.591 -13.368 1.00 85.50 84 GLU A CA 1
ATOM 664 C C . GLU A 1 84 ? -5.850 -1.883 -12.624 1.00 85.50 84 GLU A C 1
ATOM 666 O O . GLU A 1 84 ? -7.001 -2.317 -12.626 1.00 85.50 84 GLU A O 1
ATOM 671 N N . ALA A 1 85 ? -4.863 -2.503 -11.980 1.00 84.25 85 ALA A N 1
ATOM 672 C CA . ALA A 1 85 ? -5.019 -3.808 -11.368 1.00 84.25 85 ALA A CA 1
ATOM 673 C C . ALA A 1 85 ? -4.810 -3.747 -9.860 1.00 84.25 85 ALA A C 1
ATOM 675 O O . ALA A 1 85 ? -3.843 -3.179 -9.356 1.00 84.25 85 ALA A O 1
ATOM 676 N N . ARG A 1 86 ? -5.737 -4.380 -9.142 1.00 90.12 86 ARG A N 1
ATOM 677 C CA . ARG A 1 86 ? -5.683 -4.499 -7.688 1.00 90.12 86 ARG A CA 1
ATOM 678 C C . ARG A 1 86 ? -4.706 -5.606 -7.282 1.00 90.12 86 ARG A C 1
ATOM 680 O O . ARG A 1 86 ? -4.704 -6.657 -7.928 1.00 90.12 86 ARG A O 1
ATOM 687 N N . PRO A 1 87 ? -3.934 -5.428 -6.199 1.00 94.19 87 PRO A N 1
ATOM 688 C CA . PRO A 1 87 ? -3.129 -6.507 -5.647 1.00 94.19 87 PRO A CA 1
ATOM 689 C C . PRO A 1 87 ? -4.003 -7.675 -5.175 1.00 94.19 87 PRO A C 1
ATOM 691 O O . PRO A 1 87 ? -5.062 -7.473 -4.577 1.00 94.19 87 PRO A O 1
ATOM 694 N N . ALA A 1 88 ? -3.540 -8.900 -5.405 1.00 95.50 88 ALA A N 1
ATOM 695 C CA . ALA A 1 88 ? -4.111 -10.101 -4.815 1.00 95.50 88 ALA A CA 1
ATOM 696 C C . ALA A 1 88 ? -3.491 -10.330 -3.434 1.00 95.50 88 ALA A C 1
ATOM 698 O O . ALA A 1 88 ? -2.271 -10.287 -3.283 1.00 95.50 88 ALA A O 1
ATOM 699 N N . VAL A 1 89 ? -4.325 -10.585 -2.427 1.00 96.62 89 VAL A N 1
ATOM 700 C CA . VAL A 1 89 ? -3.898 -10.679 -1.027 1.00 96.62 89 VAL A CA 1
ATOM 701 C C . VAL A 1 89 ? -4.468 -11.941 -0.399 1.00 96.62 89 VAL A C 1
ATOM 703 O O . VAL A 1 89 ? -5.659 -12.216 -0.534 1.00 96.62 89 VAL A O 1
ATOM 706 N N . ARG A 1 90 ? -3.623 -12.722 0.282 1.00 97.19 90 ARG A N 1
ATOM 707 C CA . ARG A 1 90 ? -4.040 -13.952 0.966 1.00 97.19 90 ARG A CA 1
ATOM 708 C C . ARG A 1 90 ? -3.302 -14.146 2.284 1.00 97.19 90 ARG A C 1
ATOM 710 O O . ARG A 1 90 ? -2.073 -14.183 2.297 1.00 97.19 90 ARG A O 1
ATOM 717 N N . TRP A 1 91 ? -4.057 -14.357 3.359 1.00 97.69 91 TRP A N 1
ATOM 718 C CA . TRP A 1 91 ? -3.523 -14.770 4.654 1.00 97.69 91 TRP A CA 1
ATOM 719 C C . TRP A 1 91 ? -2.953 -16.196 4.611 1.00 97.69 91 TRP A C 1
ATOM 721 O O . TRP A 1 91 ? -3.509 -17.096 3.969 1.00 97.69 91 TRP A O 1
ATOM 731 N N . ARG A 1 92 ? -1.826 -16.404 5.293 1.00 96.50 92 ARG A N 1
ATOM 732 C CA . ARG A 1 92 ? -1.165 -17.698 5.489 1.00 96.50 92 ARG A CA 1
ATOM 733 C C . ARG A 1 92 ? -0.986 -17.927 6.985 1.00 96.50 92 ARG A C 1
ATOM 735 O O . ARG A 1 92 ? -0.003 -17.465 7.554 1.00 96.50 92 ARG A O 1
ATOM 742 N N . ALA A 1 93 ? -1.915 -18.669 7.589 1.00 94.94 93 ALA A N 1
ATOM 743 C CA . ALA A 1 93 ? -1.927 -18.923 9.029 1.00 94.94 93 ALA A CA 1
ATOM 744 C C . ALA A 1 93 ? -0.619 -19.554 9.536 1.00 94.94 93 ALA A C 1
ATOM 746 O O . ALA A 1 93 ? -0.095 -19.109 10.545 1.00 94.94 93 ALA A O 1
ATOM 747 N N . GLU A 1 94 ? -0.038 -20.514 8.801 1.00 95.19 94 GLU A N 1
ATOM 748 C CA . GLU A 1 94 ? 1.212 -21.179 9.219 1.00 95.19 94 GLU A CA 1
ATOM 749 C C . GLU A 1 94 ? 2.413 -20.227 9.319 1.00 95.19 94 GLU A C 1
ATOM 751 O O . GLU A 1 94 ? 3.377 -20.508 10.022 1.00 95.19 94 GLU A O 1
ATOM 756 N N . ALA A 1 95 ? 2.380 -19.135 8.557 1.00 92.25 95 ALA A N 1
ATOM 757 C CA . ALA A 1 95 ? 3.468 -18.171 8.458 1.00 92.25 95 ALA A CA 1
ATOM 758 C C . ALA A 1 95 ? 3.138 -16.846 9.157 1.00 92.25 95 ALA A C 1
ATOM 760 O O . ALA A 1 95 ? 3.933 -15.914 9.035 1.00 92.25 95 ALA A O 1
ATOM 761 N N . GLU A 1 96 ? 1.956 -16.749 9.777 1.00 96.56 96 GLU A N 1
ATOM 762 C CA . GLU A 1 96 ? 1.391 -15.535 10.376 1.00 96.56 96 GLU A CA 1
ATOM 763 C C . GLU A 1 96 ? 1.600 -14.282 9.510 1.00 96.56 96 GLU A C 1
ATOM 765 O O . GLU A 1 96 ? 1.976 -13.207 9.976 1.00 96.56 96 GLU A O 1
ATOM 770 N N . ALA A 1 97 ? 1.386 -14.437 8.201 1.00 97.38 97 ALA A N 1
ATOM 771 C CA . ALA A 1 97 ? 1.680 -13.392 7.234 1.00 97.38 97 ALA A CA 1
ATOM 772 C C . ALA A 1 97 ? 0.717 -13.394 6.049 1.00 97.38 97 ALA A C 1
ATOM 774 O O . ALA A 1 97 ? 0.177 -14.424 5.636 1.00 97.38 97 ALA A O 1
ATOM 775 N N . PHE A 1 98 ? 0.577 -12.233 5.421 1.00 97.88 98 PHE A N 1
ATOM 776 C CA . PHE A 1 98 ? -0.068 -12.103 4.124 1.00 97.88 98 PHE A CA 1
ATOM 777 C C . PHE A 1 98 ? 0.929 -12.325 2.999 1.00 97.88 98 PHE A C 1
ATOM 779 O O . PHE A 1 98 ? 2.036 -11.796 3.025 1.00 97.88 98 PHE A O 1
ATOM 786 N N . LYS A 1 99 ? 0.505 -13.044 1.961 1.00 97.31 99 LYS A N 1
ATOM 787 C CA . LYS A 1 99 ? 1.121 -12.963 0.637 1.00 97.31 99 LYS A CA 1
ATOM 788 C C . LYS A 1 99 ? 0.376 -11.919 -0.178 1.00 97.31 99 LYS A C 1
ATOM 790 O O . LYS A 1 99 ? -0.840 -12.027 -0.335 1.00 97.31 99 LYS A O 1
ATOM 795 N N . VAL A 1 100 ? 1.109 -10.941 -0.694 1.00 96.25 100 VAL A N 1
ATOM 796 C CA . VAL A 1 100 ? 0.589 -9.905 -1.588 1.00 96.25 100 VAL A CA 1
ATOM 797 C C . VAL A 1 100 ? 1.264 -10.069 -2.941 1.00 96.25 100 VAL A C 1
ATOM 799 O O . VAL A 1 100 ? 2.487 -10.135 -3.020 1.00 96.25 100 VAL A O 1
ATOM 802 N N . ALA A 1 101 ? 0.468 -10.153 -3.998 1.00 95.06 101 ALA A N 1
ATOM 803 C CA . ALA A 1 101 ? 0.933 -10.204 -5.374 1.00 95.06 101 ALA A CA 1
ATOM 804 C C . ALA A 1 101 ? 0.375 -9.004 -6.131 1.00 95.06 101 ALA A C 1
ATOM 806 O O . ALA A 1 101 ? -0.823 -8.734 -6.038 1.00 95.06 101 ALA A O 1
ATOM 807 N N . TYR A 1 102 ? 1.204 -8.297 -6.892 1.00 93.50 102 TYR A N 1
ATOM 808 C CA . TYR A 1 102 ? 0.730 -7.193 -7.721 1.00 93.50 102 TYR A CA 1
ATOM 809 C C . TYR A 1 102 ? 1.388 -7.201 -9.103 1.00 93.50 102 TYR A C 1
ATOM 811 O O . TYR A 1 102 ? 2.574 -7.517 -9.223 1.00 93.50 102 TYR A O 1
ATOM 819 N N . PRO A 1 103 ? 0.631 -6.874 -10.160 1.00 92.12 103 PRO A N 1
ATOM 820 C CA . PRO A 1 103 ? 1.195 -6.709 -11.488 1.00 92.12 103 PRO A CA 1
ATOM 821 C C . PRO A 1 103 ? 1.997 -5.408 -11.582 1.00 92.12 103 PRO A C 1
ATOM 823 O O . PRO A 1 103 ? 1.637 -4.372 -11.015 1.00 92.12 103 PRO A O 1
ATOM 826 N N . THR A 1 104 ? 3.087 -5.482 -12.331 1.00 91.25 104 THR A N 1
ATOM 827 C CA . THR A 1 104 ? 4.082 -4.420 -12.486 1.00 91.25 104 THR A CA 1
ATOM 828 C C . THR A 1 104 ? 4.059 -3.854 -13.910 1.00 91.25 104 THR A C 1
ATOM 830 O O . THR A 1 104 ? 3.627 -4.535 -14.846 1.00 91.25 104 THR A O 1
ATOM 833 N N . LEU A 1 105 ? 4.553 -2.626 -14.121 1.00 86.12 105 LEU A N 1
ATOM 834 C CA . LEU A 1 105 ? 4.610 -2.036 -15.477 1.00 86.12 105 LEU A CA 1
ATOM 835 C C . LEU A 1 105 ? 5.537 -2.800 -16.434 1.00 86.12 105 LEU A C 1
ATOM 837 O O . LEU A 1 105 ? 5.408 -2.661 -17.648 1.00 86.12 105 LEU A O 1
ATOM 841 N N . ILE A 1 106 ? 6.446 -3.627 -15.912 1.00 84.31 106 ILE A N 1
ATOM 842 C CA . ILE A 1 106 ? 7.381 -4.428 -16.713 1.00 84.31 106 ILE A CA 1
ATOM 843 C C . ILE A 1 106 ? 6.789 -5.774 -17.165 1.00 84.31 106 ILE A C 1
ATOM 845 O O . ILE A 1 106 ? 7.528 -6.651 -17.599 1.00 84.31 106 ILE A O 1
ATOM 849 N N . ARG A 1 107 ? 5.455 -5.926 -17.111 1.00 80.75 107 ARG A N 1
ATOM 850 C CA . ARG A 1 107 ? 4.718 -7.146 -17.499 1.00 80.75 107 ARG A CA 1
ATOM 851 C C . ARG A 1 107 ? 5.098 -8.375 -16.665 1.00 80.75 107 ARG A C 1
ATOM 853 O O . ARG A 1 107 ? 5.111 -9.490 -17.176 1.00 80.75 107 ARG A O 1
ATOM 860 N N . ASP A 1 108 ? 5.361 -8.153 -15.382 1.00 87.44 108 ASP A N 1
ATOM 861 C CA . ASP A 1 108 ? 5.676 -9.196 -14.404 1.00 87.44 108 ASP A CA 1
ATOM 862 C C . ASP A 1 108 ? 4.771 -9.084 -13.165 1.00 87.44 108 ASP A C 1
ATOM 864 O O . ASP A 1 108 ? 4.099 -8.064 -12.968 1.00 87.44 108 ASP A O 1
ATOM 868 N N . VAL A 1 109 ? 4.765 -10.109 -12.316 1.00 91.06 109 VAL A N 1
ATOM 869 C CA . VAL A 1 109 ? 4.079 -10.126 -11.021 1.00 91.06 109 VAL A CA 1
ATOM 870 C C . VAL A 1 109 ? 5.108 -10.092 -9.897 1.00 91.06 109 VAL A C 1
ATOM 872 O O . VAL A 1 109 ? 5.911 -11.009 -9.742 1.00 91.06 109 VAL A O 1
ATOM 875 N N . ALA A 1 110 ? 5.044 -9.048 -9.076 1.00 92.81 110 ALA A N 1
ATOM 876 C CA . ALA A 1 110 ? 5.859 -8.905 -7.879 1.00 92.81 110 ALA A CA 1
ATOM 877 C C . ALA A 1 110 ? 5.178 -9.559 -6.672 1.00 92.81 110 ALA A C 1
ATOM 879 O O . ALA A 1 110 ? 3.964 -9.426 -6.485 1.00 92.81 110 ALA A O 1
ATOM 880 N N . LEU A 1 111 ? 5.972 -10.232 -5.834 1.00 94.75 111 LEU A N 1
ATOM 881 C CA . LEU A 1 111 ? 5.511 -10.842 -4.589 1.00 94.75 111 LEU A CA 1
ATOM 882 C C . LEU A 1 111 ? 6.082 -10.183 -3.339 1.00 94.75 111 LEU A C 1
ATOM 884 O O . LEU A 1 111 ? 7.282 -9.918 -3.228 1.00 94.75 111 LEU A O 1
ATOM 888 N N . LEU A 1 112 ? 5.213 -10.062 -2.341 1.00 95.38 112 LEU A N 1
ATOM 889 C CA . LEU A 1 112 ? 5.528 -9.589 -1.005 1.00 95.38 112 LEU A CA 1
ATOM 890 C C . LEU A 1 112 ? 4.997 -10.566 0.047 1.00 95.38 112 LEU A C 1
ATOM 892 O O . LEU A 1 112 ? 3.932 -11.169 -0.125 1.00 95.38 112 LEU A O 1
ATOM 896 N N . ARG A 1 113 ? 5.711 -10.666 1.166 1.00 96.62 113 ARG A N 1
ATOM 897 C CA . ARG A 1 113 ? 5.191 -11.174 2.436 1.00 96.62 113 ARG A CA 1
ATOM 898 C C . ARG A 1 113 ? 5.051 -10.003 3.399 1.00 96.62 113 ARG A C 1
ATOM 900 O O . ARG A 1 113 ? 5.990 -9.232 3.566 1.00 96.62 113 ARG A O 1
ATOM 907 N N . VAL A 1 114 ? 3.880 -9.864 4.004 1.00 97.88 114 VAL A N 1
ATOM 908 C CA . VAL A 1 114 ? 3.570 -8.787 4.949 1.00 97.88 114 VAL A CA 1
ATOM 909 C C . VAL A 1 114 ? 3.218 -9.407 6.294 1.00 97.88 114 VAL A C 1
ATOM 911 O O . VAL A 1 114 ? 2.259 -10.171 6.397 1.00 97.88 114 VAL A O 1
ATOM 914 N N . GLU A 1 115 ? 4.024 -9.092 7.298 1.00 97.25 115 GLU A N 1
ATOM 915 C CA . GLU A 1 115 ? 3.858 -9.471 8.705 1.00 97.25 115 GLU A CA 1
ATOM 916 C C . GLU A 1 115 ? 3.367 -8.251 9.506 1.00 97.25 115 GLU A C 1
ATOM 918 O O . GLU A 1 115 ? 3.232 -7.167 8.941 1.00 97.25 115 GLU A O 1
ATOM 923 N N . SER A 1 116 ? 3.107 -8.401 10.811 1.00 95.69 116 SER A N 1
ATOM 924 C CA . SER A 1 116 ? 2.568 -7.326 11.675 1.00 95.69 116 SER A CA 1
ATOM 925 C C . SER A 1 116 ? 3.334 -5.999 11.573 1.00 95.69 116 SER A C 1
ATOM 927 O O . SER A 1 116 ? 2.719 -4.930 11.574 1.00 95.69 116 SER A O 1
ATOM 929 N N . ASP A 1 117 ? 4.663 -6.072 11.460 1.00 96.75 117 ASP A N 1
ATOM 930 C CA . ASP A 1 117 ? 5.555 -4.911 11.510 1.00 96.75 117 ASP A CA 1
ATOM 931 C C . ASP A 1 117 ? 6.700 -5.023 10.486 1.00 96.75 117 ASP A C 1
ATOM 933 O O . ASP A 1 117 ? 7.763 -4.428 10.641 1.00 96.75 117 ASP A O 1
ATOM 937 N N . THR A 1 118 ? 6.540 -5.833 9.433 1.00 97.06 118 THR A N 1
ATOM 938 C CA . THR A 1 118 ? 7.594 -6.040 8.425 1.00 97.06 118 THR A CA 1
ATOM 939 C C . THR A 1 118 ? 7.012 -6.308 7.040 1.00 97.06 118 THR A C 1
ATOM 941 O O . THR A 1 118 ? 6.008 -7.001 6.881 1.00 97.06 118 THR A O 1
ATOM 944 N N . ILE A 1 119 ? 7.679 -5.770 6.014 1.00 97.38 119 ILE A N 1
ATOM 945 C CA . ILE A 1 119 ? 7.358 -5.978 4.599 1.00 97.38 119 ILE A CA 1
ATOM 946 C C . ILE A 1 119 ? 8.565 -6.635 3.927 1.00 97.38 119 ILE A C 1
ATOM 948 O O . ILE A 1 119 ? 9.650 -6.055 3.855 1.00 97.38 119 ILE A O 1
ATOM 952 N N . ILE A 1 120 ? 8.393 -7.843 3.400 1.00 95.69 120 ILE A N 1
ATOM 953 C CA . ILE A 1 120 ? 9.447 -8.642 2.769 1.00 95.69 120 ILE A CA 1
ATOM 954 C C . ILE A 1 120 ? 9.179 -8.748 1.268 1.00 95.69 120 ILE A C 1
ATOM 956 O O . ILE A 1 120 ? 8.123 -9.221 0.864 1.00 95.69 120 ILE A O 1
ATOM 960 N N . TYR A 1 121 ? 10.136 -8.326 0.438 1.00 92.38 121 TYR A N 1
ATOM 961 C CA . TYR A 1 121 ? 10.075 -8.502 -1.013 1.00 92.38 121 TYR A CA 1
ATOM 962 C C . TYR A 1 121 ? 10.702 -9.835 -1.419 1.00 92.38 121 TYR A C 1
ATOM 964 O O . TYR A 1 121 ? 11.819 -10.140 -1.004 1.00 92.38 121 TYR A O 1
ATOM 972 N N . HIS A 1 122 ? 9.983 -10.620 -2.223 1.00 88.31 122 HIS A N 1
ATOM 973 C CA . HIS A 1 122 ? 10.425 -11.943 -2.673 1.00 88.31 122 HIS A CA 1
ATOM 974 C C . HIS A 1 122 ? 10.896 -11.984 -4.136 1.00 88.31 122 HIS A C 1
ATOM 976 O O . HIS A 1 122 ? 11.424 -13.011 -4.550 1.00 88.31 122 HIS A O 1
ATOM 982 N N . GLY A 1 123 ? 10.743 -10.898 -4.905 1.00 80.62 123 GLY A N 1
ATOM 983 C CA . GLY A 1 123 ? 11.099 -10.849 -6.330 1.00 80.62 123 GLY A CA 1
ATOM 984 C C . GLY A 1 123 ? 9.892 -10.780 -7.275 1.00 80.62 123 GLY A C 1
ATOM 985 O O . GLY A 1 123 ? 8.751 -11.021 -6.868 1.00 80.62 123 GLY A O 1
ATOM 986 N N . GLY A 1 124 ? 10.168 -10.435 -8.536 1.00 65.69 124 GLY A N 1
ATOM 987 C CA . GLY A 1 124 ? 9.274 -10.630 -9.677 1.00 65.69 124 GLY A CA 1
ATOM 988 C C . GLY A 1 124 ? 9.449 -12.047 -10.216 1.00 65.69 124 GLY A C 1
ATOM 989 O O . GLY A 1 124 ? 10.569 -12.564 -10.239 1.00 65.69 124 GLY A O 1
ATOM 990 N N . SER A 1 125 ? 8.356 -12.725 -10.552 1.00 56.09 125 SER A N 1
ATOM 991 C CA . SER A 1 125 ? 8.423 -14.082 -11.084 1.00 56.09 125 SER A CA 1
ATOM 992 C C . SER A 1 125 ? 7.545 -14.213 -12.314 1.00 56.09 125 SER A C 1
ATOM 994 O O . SER A 1 125 ? 6.317 -14.145 -12.243 1.00 56.09 125 SER A O 1
ATOM 996 N N . THR A 1 126 ? 8.205 -14.536 -13.424 1.00 44.78 126 THR A N 1
ATOM 997 C CA . THR A 1 126 ? 7.606 -14.795 -14.734 1.00 44.78 126 THR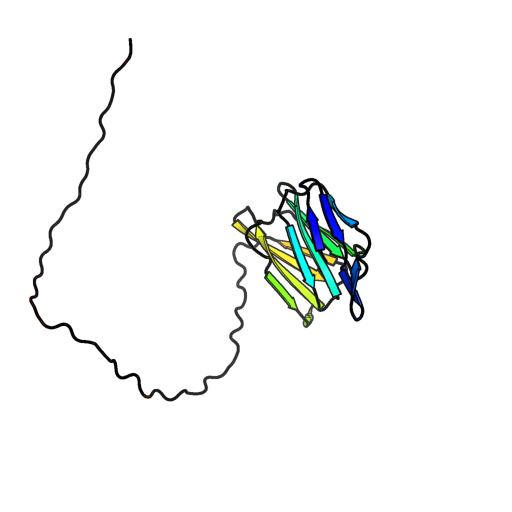 A CA 1
ATOM 998 C C . THR A 1 126 ? 6.678 -16.012 -14.767 1.00 44.78 126 THR A C 1
ATOM 1000 O O . THR A 1 126 ? 5.987 -16.222 -15.761 1.00 44.78 126 THR A O 1
ATOM 1003 N N . ALA A 1 127 ? 6.609 -16.808 -13.698 1.00 43.22 127 ALA A N 1
ATOM 1004 C CA . ALA A 1 127 ? 5.621 -17.865 -13.545 1.00 43.22 127 ALA A CA 1
ATOM 1005 C C . ALA A 1 127 ? 5.529 -18.284 -12.078 1.00 43.22 127 ALA A C 1
ATOM 1007 O O . ALA A 1 127 ? 6.296 -19.120 -11.600 1.00 43.22 127 ALA A O 1
ATOM 1008 N N . ILE A 1 128 ? 4.540 -17.750 -11.370 1.00 44.69 128 ILE A N 1
ATOM 1009 C CA . ILE A 1 128 ? 4.125 -18.327 -10.095 1.00 44.69 128 ILE A CA 1
ATOM 1010 C C . ILE A 1 128 ? 2.913 -19.185 -10.395 1.00 44.69 128 ILE A C 1
ATOM 1012 O O . ILE A 1 128 ? 1.849 -18.625 -10.673 1.00 44.69 128 ILE A O 1
ATOM 1016 N N . PRO A 1 129 ? 3.017 -20.524 -10.347 1.00 40.12 129 PRO A N 1
ATOM 1017 C CA . PRO A 1 129 ? 1.824 -21.332 -10.239 1.00 40.12 129 PRO A CA 1
ATOM 1018 C C . PRO A 1 129 ? 1.165 -20.912 -8.929 1.00 40.12 129 PRO A C 1
ATOM 1020 O O . PRO A 1 129 ? 1.630 -21.246 -7.842 1.00 40.12 129 PRO A O 1
ATOM 1023 N N . ILE A 1 130 ? 0.103 -20.118 -9.020 1.00 43.53 130 ILE A N 1
ATOM 1024 C CA . ILE A 1 130 ? -0.859 -20.022 -7.936 1.00 43.53 130 ILE A CA 1
ATOM 1025 C C . ILE A 1 130 ? -1.436 -21.434 -7.882 1.00 43.53 130 ILE A C 1
ATOM 1027 O O . ILE A 1 130 ? -2.079 -21.831 -8.856 1.00 43.53 130 ILE A O 1
ATOM 1031 N N . PRO A 1 131 ? -1.199 -22.240 -6.828 1.00 35.44 131 PRO A N 1
ATOM 1032 C CA . PRO A 1 131 ? -1.982 -23.444 -6.673 1.00 35.44 131 PRO A CA 1
ATOM 1033 C C . PRO A 1 131 ? -3.418 -22.966 -6.475 1.00 35.44 131 PRO A C 1
ATOM 1035 O O . PRO A 1 131 ? -3.817 -22.546 -5.384 1.00 35.44 131 PRO A O 1
ATOM 1038 N N . CYS A 1 132 ? -4.184 -22.976 -7.563 1.00 34.81 132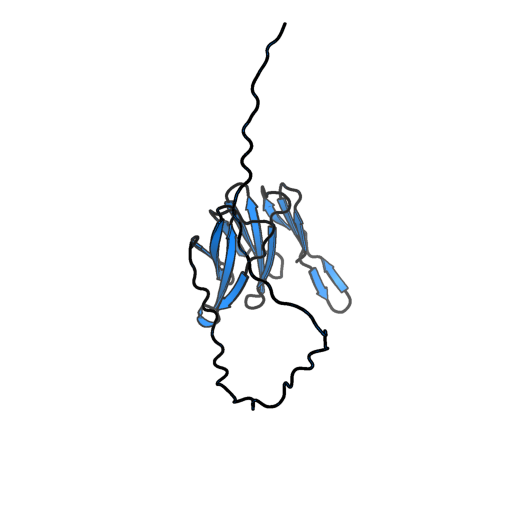 CYS A N 1
ATOM 1039 C CA . CYS A 1 132 ? -5.620 -23.114 -7.520 1.00 34.81 132 CYS A CA 1
ATOM 1040 C C . CYS A 1 132 ? -5.829 -24.411 -6.752 1.00 34.81 132 CYS A C 1
ATOM 1042 O O . CYS A 1 132 ? -5.698 -25.498 -7.310 1.00 34.81 132 CYS A O 1
ATOM 1044 N N . PHE A 1 133 ? -5.999 -24.305 -5.437 1.00 37.94 133 PHE A N 1
ATOM 1045 C CA . PHE A 1 133 ? -6.297 -25.460 -4.618 1.00 37.94 133 PHE A CA 1
ATOM 1046 C C . PHE A 1 133 ? -7.571 -26.056 -5.207 1.00 37.94 133 PHE A C 1
ATOM 1048 O O . PHE A 1 133 ? -8.625 -25.419 -5.189 1.00 37.94 133 PHE A O 1
ATOM 1055 N N . GLN A 1 134 ? -7.451 -27.259 -5.767 1.00 35.78 134 GLN A N 1
ATOM 1056 C CA . GLN A 1 134 ? -8.584 -28.147 -5.915 1.00 35.78 134 GLN A CA 1
ATOM 1057 C C . GLN A 1 134 ? -9.130 -28.319 -4.503 1.00 35.78 134 GLN A C 1
ATOM 1059 O O . GLN A 1 134 ? -8.525 -28.991 -3.668 1.00 35.78 134 GLN A O 1
ATOM 1064 N N . GLY A 1 135 ? -10.239 -27.645 -4.205 1.00 33.34 135 GLY A N 1
ATOM 1065 C CA . GLY A 1 135 ? -11.072 -28.071 -3.101 1.00 33.34 135 GLY A CA 1
ATOM 1066 C C . GLY A 1 135 ? -11.381 -29.539 -3.357 1.00 33.34 135 GLY A C 1
ATOM 1067 O O . GLY A 1 135 ? -11.967 -29.877 -4.385 1.00 33.34 135 GLY A O 1
ATOM 1068 N N . SER A 1 136 ? -10.944 -30.411 -2.459 1.00 38.25 136 SER A N 1
ATOM 1069 C CA . SER A 1 136 ? -11.375 -31.799 -2.402 1.00 38.25 136 SER A CA 1
ATOM 1070 C C . SER A 1 136 ? -12.840 -31.838 -1.966 1.00 38.25 136 SER A C 1
ATOM 1072 O O . SER A 1 136 ? -13.187 -32.285 -0.878 1.00 38.25 136 SER A O 1
ATOM 1074 N N . VAL A 1 137 ? -13.733 -31.363 -2.832 1.00 40.78 137 VAL A N 1
ATOM 1075 C CA . VAL A 1 137 ? -15.116 -31.816 -2.826 1.00 40.78 137 VAL A CA 1
ATOM 1076 C C . VAL A 1 137 ? -15.090 -33.104 -3.630 1.00 40.78 137 VAL A C 1
ATOM 1078 O O . VAL A 1 137 ? -15.013 -33.084 -4.857 1.00 40.78 137 VAL A O 1
ATOM 1081 N N . GLY A 1 138 ? -15.053 -34.232 -2.921 1.00 34.84 138 GLY A N 1
ATOM 1082 C CA . GLY A 1 138 ? -15.190 -35.541 -3.548 1.00 34.84 138 GLY A CA 1
ATOM 1083 C C . GLY A 1 138 ? -16.421 -35.570 -4.464 1.00 34.84 138 GLY A C 1
ATOM 1084 O O . GLY A 1 138 ? -17.412 -34.887 -4.180 1.00 34.84 138 GLY A O 1
ATOM 1085 N N . PRO A 1 139 ? -16.385 -36.330 -5.570 1.00 34.47 139 PRO A N 1
ATOM 1086 C CA . PRO A 1 139 ? -17.507 -36.399 -6.488 1.00 34.47 139 PRO A CA 1
ATOM 1087 C C . PRO A 1 139 ? -18.701 -37.025 -5.764 1.00 34.47 139 PRO A C 1
ATOM 1089 O O . PRO A 1 139 ? -18.752 -38.233 -5.546 1.00 34.47 139 PRO A O 1
ATOM 1092 N N . ARG A 1 140 ? -19.690 -36.208 -5.391 1.00 35.72 140 ARG A N 1
ATOM 1093 C CA . ARG A 1 140 ? -21.049 -36.721 -5.224 1.00 35.72 140 ARG A CA 1
ATOM 1094 C C . ARG A 1 140 ? -21.615 -36.920 -6.631 1.00 35.72 140 ARG A C 1
ATOM 1096 O O . ARG A 1 140 ? -21.666 -35.946 -7.382 1.00 35.72 140 ARG A O 1
ATOM 1103 N N . PRO A 1 141 ? -22.014 -38.142 -7.018 1.00 36.34 141 PRO A N 1
ATOM 1104 C CA . PRO A 1 141 ? -22.608 -38.373 -8.324 1.00 36.34 141 PRO A CA 1
ATOM 1105 C C . PRO A 1 141 ? -23.951 -37.641 -8.395 1.00 36.34 141 PRO A C 1
ATOM 1107 O O . PRO A 1 141 ? -24.894 -37.974 -7.678 1.00 36.34 141 PRO A O 1
ATOM 1110 N N . VAL A 1 142 ? -24.032 -36.625 -9.252 1.00 38.50 142 VAL A N 1
ATOM 1111 C CA . VAL A 1 142 ? -25.309 -36.036 -9.664 1.00 38.50 142 VAL A CA 1
ATOM 1112 C C . VAL A 1 142 ? -25.893 -36.966 -10.732 1.00 38.50 142 VAL A C 1
ATOM 1114 O O . VAL A 1 142 ? -25.208 -37.244 -11.719 1.00 38.50 142 VAL A O 1
ATOM 1117 N N . PRO A 1 143 ? -27.117 -37.493 -10.564 1.00 32.44 143 PRO A N 1
ATOM 1118 C CA . PRO A 1 143 ? -27.713 -38.363 -11.564 1.00 32.44 143 PRO A CA 1
ATOM 1119 C C . PRO A 1 143 ? -27.987 -37.573 -12.849 1.00 32.44 143 PRO A C 1
ATOM 1121 O O . PRO A 1 143 ? -28.710 -36.578 -12.850 1.00 32.44 143 PRO A O 1
ATOM 1124 N N . ALA A 1 144 ? -27.418 -38.045 -13.957 1.00 37.50 144 ALA A N 1
ATOM 1125 C CA . ALA A 1 144 ? -27.714 -37.559 -15.294 1.00 37.50 144 ALA A CA 1
ATOM 1126 C C . ALA A 1 144 ? -29.143 -37.961 -15.682 1.00 37.50 144 ALA A C 1
ATOM 1128 O O . ALA A 1 144 ? -29.370 -39.070 -16.162 1.00 37.50 144 ALA A O 1
ATOM 1129 N N . ARG A 1 145 ? -30.119 -37.072 -15.482 1.00 35.31 145 ARG A N 1
ATOM 1130 C CA . ARG A 1 145 ? -31.423 -37.175 -16.146 1.00 35.31 145 ARG A CA 1
ATOM 1131 C C . ARG A 1 145 ? -31.975 -35.796 -16.503 1.00 35.31 145 ARG A C 1
ATOM 1133 O O . ARG A 1 145 ? -32.138 -34.946 -15.640 1.00 35.31 145 ARG A O 1
ATOM 1140 N N . LEU A 1 146 ? -32.343 -35.699 -17.785 1.00 32.62 146 LEU A N 1
ATOM 1141 C CA . LEU A 1 146 ? -33.244 -34.736 -18.429 1.00 32.62 146 LEU A CA 1
ATOM 1142 C C . LEU A 1 146 ? -32.651 -33.381 -18.840 1.00 32.62 146 LEU A C 1
ATOM 1144 O O . LEU A 1 146 ? -32.923 -32.350 -18.240 1.00 32.62 146 LEU A O 1
ATOM 1148 N N . LEU A 1 147 ? -31.976 -33.383 -19.992 1.00 31.11 147 LEU A N 1
ATOM 1149 C CA . LEU A 1 147 ? -32.103 -32.290 -20.958 1.00 31.11 147 LEU A CA 1
ATOM 1150 C C . LEU A 1 147 ? -32.486 -32.896 -22.312 1.00 31.11 147 LEU A C 1
ATOM 1152 O O . LEU A 1 147 ? -31.638 -33.303 -23.100 1.00 31.11 147 LEU A O 1
ATOM 1156 N N . SER A 1 148 ? -33.789 -33.010 -22.555 1.00 34.59 148 SER A N 1
ATOM 1157 C CA . SER A 1 148 ? -34.328 -33.125 -23.910 1.00 34.59 148 SER A CA 1
ATOM 1158 C C . SER A 1 148 ? -34.162 -31.771 -24.617 1.00 34.59 148 SER A C 1
ATOM 1160 O O . SER A 1 148 ? -34.551 -30.752 -24.041 1.00 34.59 148 SER A O 1
ATOM 1162 N N . PRO A 1 149 ? -33.596 -31.721 -25.835 1.00 35.28 149 PRO A N 1
ATOM 1163 C CA . PRO A 1 149 ? -33.417 -30.471 -26.559 1.00 35.28 149 PRO A CA 1
ATOM 1164 C C . PRO A 1 149 ? -34.747 -30.023 -27.175 1.00 35.28 149 PRO A C 1
ATOM 1166 O O . PRO A 1 149 ? -35.313 -30.716 -28.018 1.00 35.28 149 PRO A O 1
ATOM 1169 N N . ILE A 1 150 ? -35.237 -28.843 -26.788 1.00 34.72 150 ILE A N 1
ATOM 1170 C CA . ILE A 1 150 ? -36.226 -28.116 -27.590 1.00 34.72 150 ILE A CA 1
ATOM 1171 C C . ILE A 1 150 ? -35.444 -27.417 -28.704 1.00 34.72 150 ILE A C 1
ATOM 1173 O O . ILE A 1 150 ? -34.857 -26.356 -28.506 1.00 34.72 150 ILE A O 1
ATOM 1177 N N . ALA A 1 151 ? -35.396 -28.066 -29.865 1.00 32.09 151 ALA A N 1
ATOM 1178 C CA . ALA A 1 151 ? -35.019 -27.451 -31.125 1.00 32.09 151 ALA A CA 1
ATOM 1179 C C . ALA A 1 151 ? -36.278 -26.831 -31.742 1.00 32.09 151 ALA A C 1
ATOM 1181 O O . ALA A 1 151 ? -37.203 -27.544 -32.133 1.00 32.09 151 ALA A O 1
ATOM 1182 N N . THR A 1 152 ? -36.329 -25.503 -31.814 1.00 33.28 152 THR A N 1
ATOM 1183 C CA . THR A 1 152 ? -37.352 -24.801 -32.592 1.00 33.28 152 THR A CA 1
ATOM 1184 C C . THR A 1 152 ? -36.967 -24.868 -34.069 1.00 33.28 152 THR A C 1
ATOM 1186 O O . THR A 1 152 ? -35.839 -24.560 -34.449 1.00 33.28 152 THR A O 1
ATOM 1189 N N . ALA A 1 153 ? -37.911 -25.340 -34.877 1.00 30.05 153 ALA A N 1
ATOM 1190 C CA . ALA A 1 153 ? -37.766 -25.710 -36.276 1.00 30.05 153 ALA A CA 1
ATOM 1191 C C . ALA A 1 153 ? -37.381 -24.555 -37.225 1.00 30.05 153 ALA A C 1
ATOM 1193 O O . ALA A 1 153 ? -37.890 -23.443 -37.114 1.00 30.05 153 ALA A O 1
ATOM 1194 N N . LEU A 1 154 ? -36.585 -24.887 -38.245 1.00 30.97 154 LEU A N 1
ATOM 1195 C CA . LEU A 1 154 ? -36.550 -24.232 -39.558 1.00 30.97 154 LEU A CA 1
ATOM 1196 C C . LEU A 1 154 ? -36.787 -25.325 -40.612 1.00 30.97 154 LEU A C 1
ATOM 1198 O O . LEU A 1 154 ? -36.052 -26.317 -40.590 1.00 30.97 154 LEU A O 1
ATOM 1202 N N . PRO A 1 155 ? -37.762 -25.199 -41.531 1.00 31.91 155 PRO A N 1
ATOM 1203 C CA . PRO A 1 155 ? -37.879 -26.130 -42.636 1.00 31.91 155 PRO A CA 1
ATOM 1204 C C . PRO A 1 155 ? -37.193 -25.601 -43.901 1.00 31.91 155 PRO A C 1
ATOM 1206 O O . PRO A 1 155 ? -37.443 -24.491 -44.361 1.00 31.91 155 PRO A O 1
ATOM 1209 N N . ASN A 1 156 ? -36.441 -26.527 -44.491 1.00 29.84 156 ASN A N 1
ATOM 1210 C CA . ASN A 1 156 ? -36.200 -26.724 -45.917 1.00 29.84 156 ASN A CA 1
ATOM 1211 C C . ASN A 1 156 ? -35.190 -25.823 -46.639 1.00 29.84 156 ASN A C 1
ATOM 1213 O O . ASN A 1 156 ? -35.463 -24.681 -46.985 1.00 29.84 156 ASN A O 1
ATOM 1217 N N . GLY A 1 157 ? -34.123 -26.478 -47.106 1.00 25.95 157 GLY A N 1
ATOM 1218 C CA . GLY A 1 157 ? -33.823 -26.414 -48.534 1.00 25.95 157 GLY A CA 1
ATOM 1219 C C . GLY A 1 157 ? -32.353 -26.286 -48.907 1.00 25.95 157 GLY A C 1
ATOM 1220 O O . GLY A 1 157 ? -31.780 -25.212 -48.830 1.00 25.95 157 GLY A O 1
ATOM 1221 N N . ALA A 1 158 ? -31.836 -27.380 -49.467 1.00 31.58 158 ALA A N 1
ATOM 1222 C CA . ALA A 1 158 ? -30.794 -27.425 -50.490 1.00 31.58 158 ALA A CA 1
ATOM 1223 C C . ALA A 1 158 ? -29.334 -27.160 -50.077 1.00 31.58 158 ALA A C 1
ATOM 1225 O O . ALA A 1 158 ? -28.812 -26.050 -50.053 1.00 31.58 158 ALA A O 1
ATOM 1226 N N . ALA A 1 159 ? -28.649 -28.290 -49.916 1.00 31.00 159 ALA A N 1
ATOM 1227 C CA . ALA A 1 159 ? -27.256 -28.507 -50.261 1.00 31.00 159 ALA A CA 1
ATOM 1228 C C . ALA A 1 159 ? -26.782 -27.731 -51.505 1.00 31.00 159 ALA A C 1
ATOM 1230 O O . ALA A 1 159 ? -27.442 -27.766 -52.545 1.00 31.00 159 ALA A O 1
ATOM 1231 N N . ARG A 1 160 ? -25.557 -27.195 -51.439 1.00 29.06 160 ARG A N 1
ATOM 1232 C CA . ARG A 1 160 ? -24.533 -27.377 -52.480 1.00 29.06 160 ARG A CA 1
ATOM 1233 C C . ARG A 1 160 ? -23.160 -26.920 -51.990 1.00 29.06 160 ARG A C 1
ATOM 1235 O O . ARG A 1 160 ? -22.982 -25.806 -51.515 1.00 29.06 160 ARG A O 1
ATOM 1242 N N . ALA A 1 161 ? -22.198 -27.820 -52.145 1.00 31.53 161 ALA A N 1
ATOM 1243 C CA . ALA A 1 161 ? -20.780 -27.513 -52.198 1.00 31.53 161 ALA A CA 1
ATOM 1244 C C . ALA A 1 161 ? -20.477 -26.607 -53.404 1.00 31.53 161 ALA A C 1
ATOM 1246 O O . ALA A 1 161 ? -21.092 -26.783 -54.452 1.00 31.53 161 ALA A O 1
ATOM 1247 N N . SER A 1 162 ? -19.507 -25.699 -53.281 1.00 30.31 162 SER A N 1
ATOM 1248 C CA . SER A 1 162 ? -18.348 -25.641 -54.185 1.00 30.31 162 SER A CA 1
ATOM 1249 C C . SER A 1 162 ? -17.404 -24.505 -53.782 1.00 30.31 162 SER A C 1
ATOM 1251 O O . SER A 1 162 ? -17.791 -23.351 -53.634 1.00 30.31 162 SER A O 1
ATOM 1253 N N . SER A 1 163 ? -16.146 -24.893 -53.644 1.00 33.62 163 SER A N 1
ATOM 1254 C CA . SER A 1 163 ? -14.903 -24.124 -53.616 1.00 33.62 163 SER A CA 1
ATOM 1255 C C . SER A 1 163 ? -14.725 -23.136 -54.772 1.00 33.62 163 SER A C 1
ATOM 1257 O O . SER A 1 163 ? -14.966 -23.559 -55.894 1.00 33.62 163 SER A O 1
ATOM 1259 N N . TYR A 1 164 ? -14.174 -21.940 -54.498 1.00 32.19 164 TYR A N 1
ATOM 1260 C CA . TYR A 1 164 ? -13.229 -21.132 -55.313 1.00 32.19 164 TYR A CA 1
ATOM 1261 C C . TYR A 1 164 ? -12.578 -20.103 -54.336 1.00 32.19 164 TYR A C 1
ATOM 1263 O O . TYR A 1 164 ? -13.309 -19.410 -53.640 1.00 32.19 164 TYR A O 1
ATOM 1271 N N . LEU A 1 165 ? -11.273 -20.118 -53.994 1.00 28.27 165 LEU A N 1
ATOM 1272 C CA . LEU A 1 165 ? -10.124 -19.557 -54.746 1.00 28.27 165 LEU A CA 1
ATOM 1273 C C . LEU A 1 165 ? -10.469 -18.162 -55.331 1.00 28.27 165 LEU A C 1
ATOM 1275 O O . LEU A 1 165 ? -11.405 -18.072 -56.110 1.00 28.27 165 LEU A O 1
ATOM 1279 N N . SER A 1 166 ? -9.821 -17.026 -55.036 1.00 33.97 166 SER A N 1
ATOM 1280 C CA . SER A 1 166 ? -8.450 -16.724 -54.575 1.00 33.97 166 SER A CA 1
ATOM 1281 C C . SER A 1 166 ? -8.381 -15.246 -54.048 1.00 33.97 166 SER A C 1
ATOM 1283 O O . SER A 1 166 ? -9.432 -14.618 -53.913 1.00 33.97 166 SER A O 1
ATOM 1285 N N . PRO A 1 167 ? -7.197 -14.667 -53.725 1.00 38.12 167 PRO A N 1
ATOM 1286 C CA . PRO A 1 167 ? -7.026 -13.460 -52.907 1.00 38.12 167 PRO A CA 1
ATOM 1287 C C . PRO A 1 167 ? -7.078 -12.154 -53.713 1.00 38.12 167 PRO A C 1
ATOM 1289 O O . PRO A 1 167 ? -6.800 -12.139 -54.910 1.00 38.12 167 PRO A O 1
ATOM 1292 N N . ILE A 1 168 ? -7.327 -11.031 -53.035 1.00 36.47 168 ILE A N 1
ATOM 1293 C CA . ILE A 1 168 ? -7.121 -9.699 -53.615 1.00 36.47 168 ILE A CA 1
ATOM 1294 C C . ILE A 1 168 ? -5.831 -9.105 -53.042 1.00 36.47 168 ILE A C 1
ATOM 1296 O O . ILE A 1 168 ? -5.787 -8.641 -51.905 1.00 36.47 168 ILE A O 1
ATOM 1300 N N . SER A 1 169 ? -4.789 -9.121 -53.874 1.00 30.81 169 SER A N 1
ATOM 1301 C CA . SER A 1 169 ? -3.680 -8.168 -53.844 1.00 30.81 169 SER A CA 1
ATOM 1302 C C . SER A 1 169 ? -4.097 -6.904 -54.595 1.00 30.81 169 SER A C 1
ATOM 1304 O O . SER A 1 169 ? -4.577 -7.014 -55.721 1.00 30.81 169 SER A O 1
ATOM 1306 N N . MET A 1 170 ? -3.821 -5.718 -54.050 1.00 33.50 170 MET A N 1
ATOM 1307 C CA . MET A 1 170 ? -3.536 -4.532 -54.865 1.00 33.50 170 MET A CA 1
ATOM 1308 C C . MET A 1 170 ? -2.401 -3.711 -54.239 1.00 33.50 170 MET A C 1
ATOM 1310 O O . MET A 1 170 ? -2.399 -3.386 -53.056 1.00 33.50 170 MET A O 1
ATOM 1314 N N . THR A 1 171 ? -1.408 -3.470 -55.086 1.00 39.72 171 THR A N 1
ATOM 1315 C CA . THR A 1 171 ? -0.106 -2.811 -54.921 1.00 39.72 171 THR A CA 1
ATOM 1316 C C . THR A 1 171 ? -0.182 -1.270 -54.914 1.00 39.72 171 THR A C 1
ATOM 1318 O O . THR A 1 171 ? -1.234 -0.712 -55.223 1.00 39.72 171 THR A O 1
ATOM 1321 N N . PRO A 1 172 ? 0.923 -0.566 -54.573 1.00 43.28 172 PRO A N 1
ATOM 1322 C CA . PRO A 1 172 ? 0.945 0.866 -54.271 1.00 43.28 172 PRO A CA 1
ATOM 1323 C C . PRO A 1 172 ? 1.132 1.744 -55.519 1.00 43.28 172 PRO A C 1
ATOM 1325 O O . PRO A 1 172 ? 1.650 1.291 -56.537 1.00 43.28 172 PRO A O 1
ATOM 1328 N N . ALA A 1 173 ? 0.792 3.032 -55.408 1.00 38.84 173 ALA A N 1
ATOM 1329 C CA . ALA A 1 173 ? 1.131 4.052 -56.399 1.00 38.84 173 ALA A CA 1
ATOM 1330 C C . ALA A 1 173 ? 2.074 5.109 -55.795 1.00 38.84 173 ALA A C 1
ATOM 1332 O O . ALA A 1 173 ? 1.817 5.677 -54.735 1.00 38.84 173 ALA A O 1
ATOM 1333 N N . THR A 1 174 ? 3.182 5.352 -56.492 1.00 38.84 174 THR A N 1
ATOM 1334 C CA . THR A 1 174 ? 4.272 6.270 -56.140 1.00 38.84 174 THR A CA 1
ATOM 1335 C C . THR A 1 174 ? 4.194 7.592 -56.917 1.00 38.84 174 THR A C 1
ATOM 1337 O O . THR A 1 174 ? 4.015 7.564 -58.127 1.00 38.84 174 THR A O 1
ATOM 1340 N N . ARG A 1 175 ? 4.550 8.685 -56.212 1.00 37.19 175 ARG A N 1
ATOM 1341 C CA . ARG A 1 175 ? 5.352 9.869 -56.632 1.00 37.19 175 ARG A CA 1
ATOM 1342 C C . ARG A 1 175 ? 4.740 10.944 -57.557 1.00 37.19 175 ARG A C 1
ATOM 1344 O O . ARG A 1 175 ? 4.351 10.653 -58.676 1.00 37.19 175 ARG A O 1
ATOM 1351 N N . SER A 1 176 ? 4.890 12.220 -57.166 1.00 37.28 176 SER A N 1
ATOM 1352 C CA . SER A 1 176 ? 5.537 13.260 -57.997 1.00 37.28 176 SER A CA 1
ATOM 1353 C C . SER A 1 176 ? 5.834 14.542 -57.194 1.00 37.28 176 SER A C 1
ATOM 1355 O O . SER A 1 176 ? 5.186 14.834 -56.194 1.00 37.28 176 SER A O 1
ATOM 1357 N N . SER A 1 177 ? 6.875 15.244 -57.626 1.00 45.69 177 SER A N 1
ATOM 1358 C CA . SER A 1 177 ? 7.599 16.378 -57.048 1.00 45.69 177 SER A CA 1
ATOM 1359 C C . SER A 1 177 ? 6.965 17.766 -57.250 1.00 45.69 177 SER A C 1
ATOM 1361 O O . SER A 1 177 ? 6.189 17.968 -58.177 1.00 45.69 177 SER A O 1
ATOM 1363 N N . ARG A 1 178 ? 7.413 18.693 -56.384 1.00 36.47 178 ARG A N 1
ATOM 1364 C CA . ARG A 1 178 ? 7.527 20.173 -56.460 1.00 36.47 178 ARG A CA 1
ATOM 1365 C C . ARG A 1 178 ? 7.367 20.862 -57.830 1.00 36.47 178 ARG A C 1
ATOM 1367 O O . ARG A 1 178 ? 7.708 20.288 -58.863 1.00 36.47 178 ARG A O 1
ATOM 1374 N N . PRO A 1 179 ? 6.994 22.150 -57.805 1.00 54.47 179 PRO A N 1
ATOM 1375 C CA . PRO A 1 179 ? 8.008 23.222 -57.835 1.00 54.47 179 PRO A CA 1
ATOM 1376 C C . PRO A 1 179 ? 8.270 23.871 -56.467 1.00 54.47 179 PRO A C 1
ATOM 1378 O O . PRO A 1 179 ? 7.315 24.022 -55.675 1.00 54.47 179 PRO A O 1
#

Foldseek 3Di:
DDWADDQFFIKDWAWDDDDPDTDTADIDTFGGQFGHQAKDWDQDPLLQWIWIWTFRPQWIKIFIGHNNRDTLDIDIGRFGADNPDDWDWDQDPVVQWIWTWGQGPVRWIWIWTGHNRDIGTDDTDPDDPPPPPPPPPDDPDDDDDDDDDPDDDDDDDDDDDDDDDDDDDDDDDDDDDDD

Sequence (179 aa):
MVVWGNGSELSGSMLLFSGTGVQVGPTRRLISDIDQYHYHVIWLAEIERYFVMSRQGFSSETVLGDRQGEIRASRSLPHPLIREARPAVRWRAEAEAFKVAYPTLIRDVALLRVESDTIIYHGGSTAIPIPCFQGSVGPRPVPARLLSPIATALPNGAARASSYLSPISMTPATRSSRP